Protein AF-A0A7K1ARS1-F1 (afdb_monomer)

Sequence (75 aa):
MSEISGAGMPDGWQRLWAPHRLEYLRGENRPLDGNEVQCPFCRIPTLTDEEGLIVYRGVSAYVVMNLYPYNPGHL

Radius of gyration: 17.15 Å; Cα contacts (8 Å, |Δi|>4): 54; chains: 1; bounding box: 38×22×46 Å

Nearest PDB structures (foldseek):
  3wo5-assembly1_A-2  TM=8.855E-01  e=2.351E-04  Mycobacterium tuberculosis
  3ano-assembly1_A-2  TM=8.627E-01  e=3.124E-04  Mycobacterium tuberculosis H37Rv
  6af2-assembly1_B-2  TM=9.889E-01  e=1.676E-02  Mycobacterium avium

pLDDT: mean 88.51, std 10.22, range [48.03, 98.56]

Mean predicted aligned error: 6.34 Å

Foldseek 3Di:
DDDDDDDDDDDPDDDQDQPVCVCVVVPNLNDDPPDPRDDLLVVLVVDDCVVSQWPADDDPDTHHADPRDSDPPHD

Solvent-accessible surface area (backbone atoms only — not comparable to full-atom values): 5159 Å² total; per-residue (Å²): 132,87,82,80,88,71,96,76,82,92,73,91,76,85,82,81,88,49,76,81,38,51,54,48,74,73,44,55,92,42,63,50,97,93,56,90,45,64,60,60,86,72,52,36,80,78,46,55,47,80,83,38,40,42,78,45,83,59,96,90,54,68,44,42,51,45,94,65,47,84,50,95,88,38,91

Structure (mmCIF, N/CA/C/O backbone):
data_AF-A0A7K1ARS1-F1
#
_entry.id   AF-A0A7K1ARS1-F1
#
loop_
_atom_site.group_PDB
_atom_site.id
_atom_site.type_symbol
_atom_site.label_atom_id
_atom_site.label_alt_id
_atom_site.label_comp_id
_atom_site.label_asym_id
_atom_site.label_entity_id
_atom_site.label_seq_id
_atom_site.pdbx_PDB_ins_code
_atom_site.Cartn_x
_atom_site.Cartn_y
_atom_site.Cartn_z
_atom_site.occupancy
_atom_site.B_iso_or_equiv
_atom_site.auth_seq_id
_atom_site.auth_comp_id
_atom_site.auth_asym_id
_atom_site.auth_atom_id
_atom_site.pdbx_PDB_model_num
ATOM 1 N N . MET A 1 1 ? 9.492 -4.514 -30.052 1.00 48.03 1 MET A N 1
ATOM 2 C CA . MET A 1 1 ? 10.086 -4.167 -28.743 1.00 48.03 1 MET A CA 1
ATOM 3 C C . MET A 1 1 ? 10.509 -2.716 -28.844 1.00 48.03 1 MET A C 1
ATOM 5 O O . MET A 1 1 ? 11.261 -2.410 -29.756 1.00 48.03 1 MET A O 1
ATOM 9 N N . SER A 1 2 ? 9.939 -1.817 -28.042 1.00 61.09 2 SER A N 1
ATOM 10 C CA . SER A 1 2 ? 10.319 -0.399 -28.074 1.00 61.09 2 SER A CA 1
ATOM 11 C C . SER A 1 2 ? 11.753 -0.255 -27.569 1.00 61.09 2 SER A C 1
ATOM 13 O O . SER A 1 2 ? 12.043 -0.691 -26.453 1.00 61.09 2 SER A O 1
ATOM 15 N N . GLU A 1 3 ? 12.643 0.316 -28.377 1.00 64.81 3 GLU A N 1
ATOM 16 C CA . GLU A 1 3 ? 14.009 0.613 -27.952 1.00 64.81 3 GLU A CA 1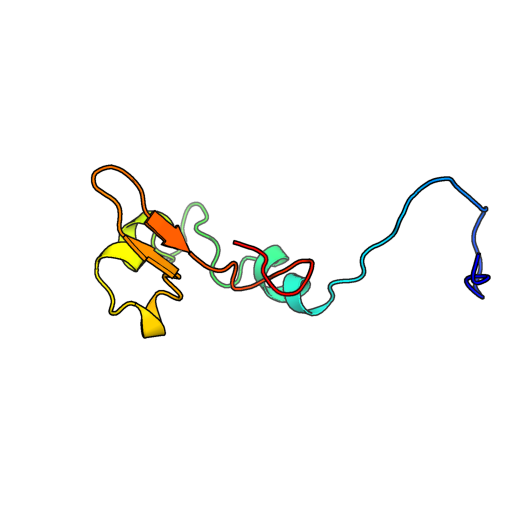
ATOM 17 C C . GLU A 1 3 ? 13.986 1.651 -26.825 1.00 64.81 3 GLU A C 1
ATOM 19 O O . GLU A 1 3 ? 13.435 2.743 -26.967 1.00 64.81 3 GLU A O 1
ATOM 24 N N . ILE A 1 4 ? 14.562 1.294 -25.678 1.00 66.81 4 ILE A N 1
ATOM 25 C CA . ILE A 1 4 ? 14.795 2.231 -24.582 1.00 66.81 4 ILE A CA 1
ATOM 26 C C . ILE A 1 4 ? 16.062 3.011 -24.944 1.00 66.81 4 ILE A C 1
ATOM 28 O O . ILE A 1 4 ? 17.155 2.453 -24.936 1.00 66.81 4 ILE A O 1
ATOM 32 N N . SER A 1 5 ? 15.920 4.293 -25.281 1.00 71.50 5 SER A N 1
ATOM 33 C CA . SER A 1 5 ? 17.055 5.183 -25.557 1.00 71.50 5 SER A CA 1
ATOM 34 C C . SER A 1 5 ? 17.759 5.578 -24.251 1.00 71.50 5 SER A C 1
ATOM 36 O O . SER A 1 5 ? 17.154 6.225 -23.397 1.00 71.50 5 SER A O 1
ATOM 38 N N . GLY A 1 6 ? 19.038 5.218 -24.099 1.00 75.38 6 GLY A N 1
ATOM 39 C CA . GLY A 1 6 ? 19.877 5.567 -22.947 1.00 75.38 6 GLY A CA 1
ATOM 40 C C . GLY A 1 6 ? 21.176 4.756 -22.890 1.00 75.38 6 GLY A C 1
ATOM 41 O O . GLY A 1 6 ? 21.366 3.818 -23.660 1.00 75.38 6 GLY A O 1
ATOM 42 N N . ALA A 1 7 ? 22.084 5.108 -21.976 1.00 82.31 7 ALA A N 1
ATOM 43 C CA . ALA A 1 7 ? 23.259 4.283 -21.698 1.00 82.31 7 ALA A CA 1
ATOM 44 C C . ALA A 1 7 ? 22.842 3.021 -20.919 1.00 82.31 7 ALA A C 1
ATOM 46 O O . ALA A 1 7 ? 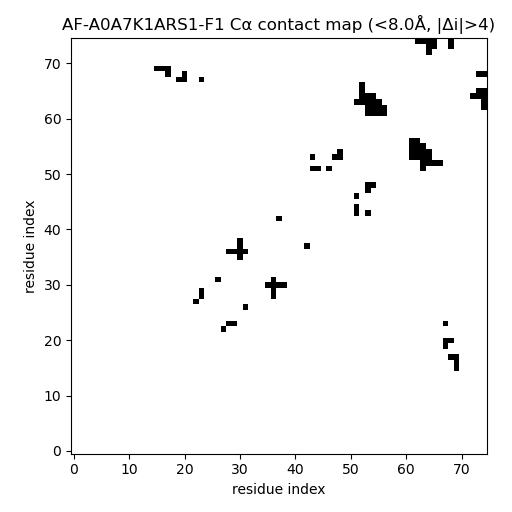22.235 3.125 -19.854 1.00 82.31 7 ALA A O 1
ATOM 47 N N . GLY A 1 8 ? 23.172 1.836 -21.433 1.00 77.75 8 GLY A N 1
ATOM 48 C CA . GLY A 1 8 ? 22.889 0.561 -20.771 1.00 77.75 8 GLY A CA 1
ATOM 49 C C . GLY A 1 8 ? 23.091 -0.638 -21.696 1.00 77.75 8 GLY A C 1
ATOM 50 O O . GLY A 1 8 ? 23.016 -0.507 -22.915 1.00 77.75 8 GLY A O 1
ATOM 51 N N . MET A 1 9 ? 23.360 -1.808 -21.116 1.00 82.50 9 MET A N 1
ATOM 52 C CA . MET A 1 9 ? 23.368 -3.074 -21.855 1.00 82.50 9 MET A CA 1
ATOM 53 C C . MET A 1 9 ? 21.935 -3.615 -21.944 1.00 82.50 9 MET A C 1
ATOM 55 O O . MET A 1 9 ? 21.242 -3.610 -20.923 1.00 82.50 9 MET A O 1
ATOM 59 N N . PRO A 1 10 ? 21.480 -4.100 -23.112 1.00 81.62 10 PRO A N 1
ATOM 60 C CA . PRO A 1 10 ? 20.204 -4.794 -23.210 1.00 81.62 10 PRO A CA 1
ATOM 61 C C . PRO A 1 10 ? 20.177 -6.011 -22.282 1.00 81.62 10 PRO A C 1
ATOM 63 O O . PRO A 1 10 ? 21.136 -6.780 -22.221 1.00 81.62 10 PRO A O 1
ATOM 66 N N . ASP A 1 11 ? 19.062 -6.203 -21.588 1.00 85.31 11 ASP A N 1
ATOM 67 C CA . ASP A 1 11 ? 18.812 -7.373 -20.753 1.00 85.31 11 ASP A CA 1
ATOM 68 C C . ASP A 1 11 ? 17.345 -7.815 -20.851 1.00 85.31 11 ASP A C 1
ATOM 70 O O . ASP A 1 11 ? 16.520 -7.174 -21.503 1.00 85.31 11 ASP A O 1
ATOM 74 N N . GLY A 1 12 ? 17.024 -8.951 -20.227 1.00 89.25 12 GLY A N 1
ATOM 75 C CA . GLY A 1 12 ? 15.679 -9.531 -20.236 1.00 89.25 12 GLY A CA 1
ATOM 76 C C . GLY A 1 12 ? 14.710 -8.928 -19.213 1.00 89.25 12 GLY A C 1
ATOM 77 O O . GLY A 1 12 ? 13.604 -9.448 -19.067 1.00 89.25 12 GLY A O 1
ATOM 78 N N . TRP A 1 13 ? 15.097 -7.883 -18.470 1.00 88.69 13 TRP A N 1
ATOM 79 C CA . TRP A 1 13 ? 14.267 -7.345 -17.393 1.00 88.69 13 TRP A CA 1
ATOM 80 C C . TRP A 1 13 ? 13.172 -6.423 -17.930 1.00 88.69 13 TRP A C 1
ATOM 82 O O . TRP A 1 13 ? 13.437 -5.391 -18.555 1.00 88.69 13 TRP A O 1
ATOM 92 N N . GLN A 1 14 ? 11.923 -6.738 -17.593 1.00 87.50 14 GLN A N 1
ATOM 93 C CA . GLN A 1 14 ? 10.799 -5.827 -17.791 1.00 87.50 14 GLN A CA 1
ATOM 94 C C . GLN A 1 14 ? 10.764 -4.812 -16.647 1.00 87.50 14 GLN A C 1
ATOM 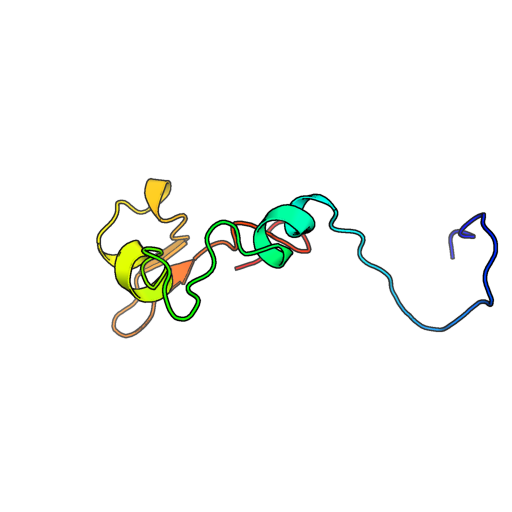96 O O . GLN A 1 14 ? 10.473 -5.149 -15.500 1.00 87.50 14 GLN A O 1
ATOM 101 N N . ARG A 1 15 ? 11.104 -3.559 -16.950 1.00 87.94 15 ARG A N 1
ATOM 102 C CA . ARG A 1 15 ? 11.207 -2.492 -15.950 1.00 87.94 15 ARG A CA 1
ATOM 103 C C . ARG A 1 15 ? 9.876 -1.771 -15.790 1.00 87.94 15 ARG A C 1
ATOM 105 O O . ARG A 1 15 ? 9.359 -1.212 -16.753 1.00 87.94 15 ARG A O 1
ATOM 112 N N . LEU A 1 16 ? 9.382 -1.727 -14.556 1.00 90.00 16 LEU A N 1
ATOM 113 C CA . LEU A 1 16 ? 8.293 -0.848 -14.137 1.00 90.00 16 LEU A CA 1
ATOM 114 C C . LEU A 1 16 ? 8.879 0.316 -13.342 1.00 90.00 16 LEU A C 1
ATOM 116 O O . LEU A 1 16 ? 9.467 0.123 -12.277 1.00 90.00 16 LEU A O 1
ATOM 120 N N . TRP A 1 17 ? 8.717 1.525 -13.866 1.00 90.00 17 TRP A N 1
ATOM 121 C CA . TRP A 1 17 ? 9.161 2.745 -13.204 1.00 90.00 17 TRP A CA 1
ATOM 122 C C . TRP A 1 17 ? 8.015 3.312 -12.366 1.00 90.00 17 TRP A C 1
ATOM 124 O O . TRP A 1 17 ? 6.985 3.698 -12.908 1.00 90.00 17 TRP A O 1
ATOM 134 N N . ALA A 1 18 ? 8.197 3.361 -11.045 1.00 91.88 18 ALA A N 1
ATOM 135 C CA . ALA A 1 18 ? 7.181 3.808 -10.089 1.00 91.88 18 ALA A CA 1
ATOM 136 C C . ALA A 1 18 ? 7.765 4.872 -9.132 1.00 91.88 18 ALA A C 1
ATOM 138 O O . ALA A 1 18 ? 8.000 4.583 -7.955 1.00 91.88 18 ALA A O 1
ATOM 139 N N . PRO A 1 19 ? 8.081 6.084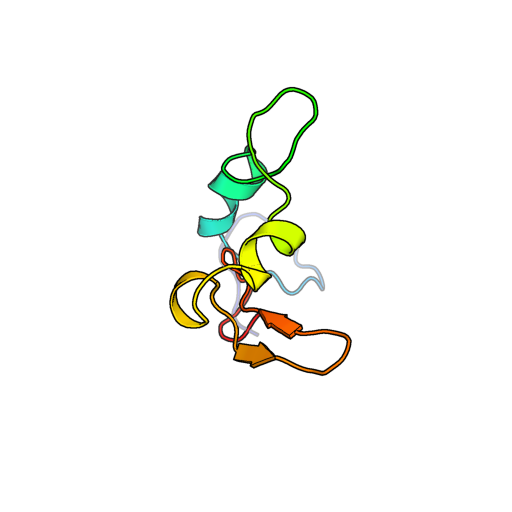 -9.636 1.00 91.50 19 PRO A N 1
ATOM 140 C CA . PRO A 1 19 ? 8.805 7.109 -8.879 1.00 91.50 19 PRO A CA 1
ATOM 141 C C . PRO A 1 19 ? 8.047 7.612 -7.642 1.00 91.50 19 PRO A C 1
ATOM 143 O O . PRO A 1 19 ? 8.677 7.941 -6.641 1.00 91.50 19 PRO A O 1
ATOM 146 N N . HIS A 1 20 ? 6.711 7.587 -7.658 1.00 88.50 20 HIS A N 1
ATOM 147 C CA . HIS A 1 20 ? 5.854 7.928 -6.512 1.00 88.50 20 HIS A CA 1
ATOM 148 C C . HIS A 1 20 ? 6.078 7.031 -5.286 1.00 88.50 20 HIS A C 1
ATOM 150 O O . HIS A 1 20 ? 5.693 7.386 -4.180 1.00 88.50 20 HIS A O 1
ATOM 156 N N . ARG A 1 21 ? 6.719 5.867 -5.445 1.00 90.94 21 ARG A N 1
ATOM 157 C CA . ARG A 1 21 ? 7.021 4.953 -4.330 1.00 90.94 21 ARG A CA 1
ATOM 158 C C . ARG A 1 21 ? 8.225 5.395 -3.498 1.00 90.94 21 ARG A C 1
ATOM 160 O O . ARG A 1 21 ? 8.507 4.781 -2.471 1.00 90.94 21 ARG A O 1
ATOM 167 N N . LEU A 1 22 ? 8.964 6.411 -3.942 1.00 87.31 22 LEU A N 1
AT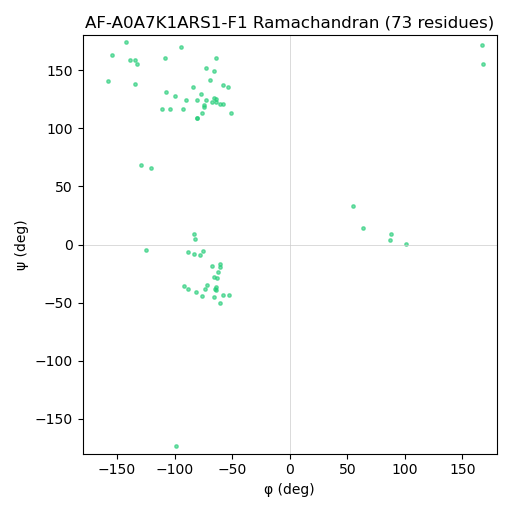OM 168 C CA . LEU A 1 22 ? 10.210 6.820 -3.300 1.00 87.31 22 LEU A CA 1
ATOM 169 C C . LEU A 1 22 ? 9.994 7.339 -1.870 1.00 87.31 22 LEU A C 1
ATOM 171 O O . LEU A 1 22 ? 10.815 7.053 -1.005 1.00 87.31 22 LEU A O 1
ATOM 175 N N . GLU A 1 23 ? 8.892 8.042 -1.612 1.00 82.00 23 GLU A N 1
ATOM 176 C CA . GLU A 1 23 ? 8.503 8.543 -0.282 1.00 82.00 23 GLU A CA 1
ATOM 177 C C . GLU A 1 23 ? 8.311 7.397 0.719 1.00 82.00 23 GLU A C 1
ATOM 179 O O . GLU A 1 23 ? 8.961 7.355 1.765 1.00 82.00 23 GLU A O 1
ATOM 184 N N . TYR A 1 24 ? 7.533 6.381 0.334 1.00 81.19 24 TYR A N 1
ATOM 185 C CA . TYR A 1 24 ? 7.358 5.169 1.137 1.00 81.19 24 TYR A CA 1
ATOM 186 C C . TYR A 1 24 ? 8.685 4.456 1.425 1.00 81.19 24 TYR A C 1
ATOM 188 O O . TYR A 1 24 ? 8.952 4.025 2.548 1.00 81.19 24 TYR A O 1
ATOM 196 N N . LEU A 1 25 ? 9.555 4.344 0.415 1.00 81.00 25 LEU A N 1
ATOM 197 C CA . LEU A 1 25 ? 10.869 3.714 0.571 1.00 81.00 25 LEU A CA 1
ATOM 198 C C . LEU A 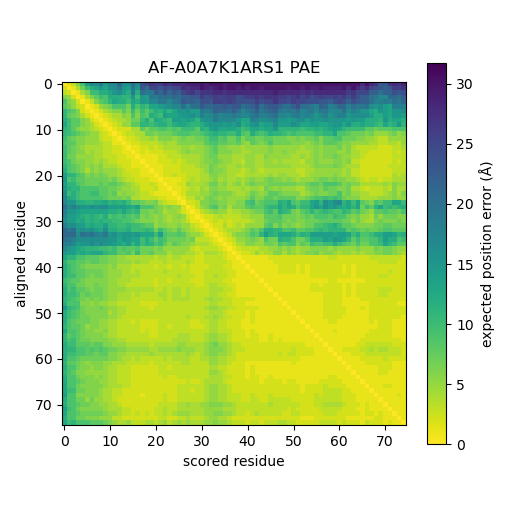1 25 ? 11.798 4.501 1.504 1.00 81.00 25 LEU A C 1
ATOM 200 O O . LEU A 1 25 ? 12.645 3.895 2.158 1.00 81.00 25 LEU A O 1
ATOM 204 N N . ARG A 1 26 ? 11.625 5.824 1.596 1.00 83.12 26 ARG A N 1
ATOM 205 C CA . ARG A 1 26 ? 12.333 6.690 2.550 1.00 83.12 26 ARG A CA 1
ATOM 206 C C . ARG A 1 26 ? 11.799 6.578 3.981 1.00 83.12 26 ARG A C 1
ATOM 208 O O . ARG A 1 26 ? 12.415 7.128 4.886 1.00 83.12 26 ARG A O 1
ATOM 215 N N . GLY A 1 27 ? 10.718 5.829 4.197 1.00 74.75 27 GLY A N 1
ATOM 216 C CA . GLY A 1 27 ? 10.155 5.549 5.517 1.00 74.75 27 GLY A CA 1
ATOM 217 C C . GLY A 1 27 ? 8.928 6.387 5.867 1.00 74.75 27 GLY A C 1
ATOM 218 O O . GLY A 1 27 ? 8.359 6.190 6.939 1.00 74.75 27 GLY A O 1
ATOM 219 N N . GLU A 1 28 ? 8.477 7.274 4.978 1.00 73.38 28 GLU A N 1
ATOM 220 C CA . GLU A 1 28 ? 7.210 7.978 5.166 1.00 73.38 28 GLU A CA 1
ATOM 221 C C . GLU A 1 28 ? 6.070 6.949 5.153 1.00 73.38 28 GLU A C 1
ATOM 223 O O . GLU A 1 28 ? 5.958 6.130 4.241 1.00 73.38 28 GLU A O 1
ATOM 228 N N . ASN A 1 29 ? 5.248 6.937 6.206 1.00 75.00 29 ASN A N 1
ATOM 229 C CA . ASN A 1 29 ? 4.135 5.993 6.392 1.00 75.00 29 ASN A CA 1
ATOM 230 C C . ASN A 1 29 ? 4.524 4.508 6.532 1.00 75.00 29 ASN A C 1
ATOM 232 O O . ASN A 1 29 ? 3.653 3.636 6.471 1.00 75.00 29 ASN A O 1
ATOM 236 N N . ARG A 1 30 ? 5.804 4.191 6.773 1.00 81.31 30 ARG A N 1
ATOM 237 C CA . ARG A 1 30 ? 6.249 2.829 7.099 1.00 81.31 30 ARG A CA 1
ATOM 238 C C . ARG A 1 30 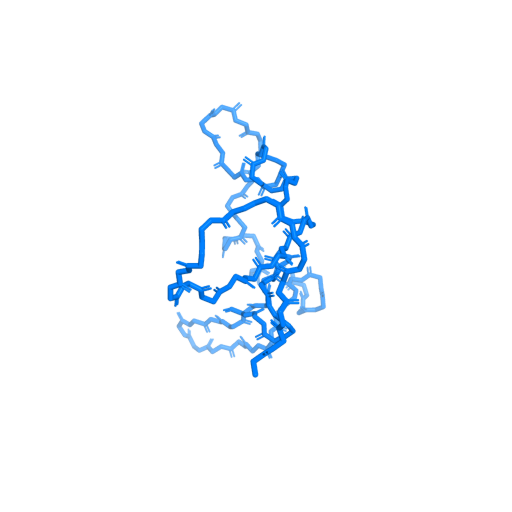? 6.443 2.673 8.615 1.00 81.31 30 ARG A C 1
ATOM 240 O O . ARG A 1 30 ? 7.200 3.451 9.197 1.00 81.31 30 ARG A O 1
ATOM 247 N N . PRO A 1 31 ? 5.842 1.653 9.254 1.00 82.19 31 PRO A N 1
ATOM 248 C CA . PRO A 1 31 ? 6.183 1.290 10.627 1.00 82.19 31 PRO A CA 1
ATOM 249 C C . PRO A 1 31 ? 7.661 0.892 10.710 1.00 82.19 31 PRO A C 1
ATOM 251 O O . PRO A 1 31 ? 8.098 -0.019 9.999 1.00 82.19 31 PRO A O 1
ATOM 254 N N . LEU A 1 32 ? 8.429 1.594 11.539 1.00 80.94 32 LEU A N 1
ATOM 255 C CA . LEU A 1 32 ? 9.841 1.327 11.819 1.00 80.94 32 LEU A CA 1
ATOM 256 C C . LEU A 1 32 ? 10.054 1.357 13.335 1.00 80.94 32 LEU A C 1
ATOM 258 O O . LEU A 1 32 ? 9.313 2.025 14.056 1.00 80.94 32 LEU A O 1
ATOM 262 N N . ASP A 1 33 ? 11.087 0.671 13.820 1.00 79.00 33 ASP A N 1
ATOM 263 C CA . ASP A 1 33 ? 11.435 0.710 15.240 1.00 79.00 33 ASP A CA 1
ATOM 264 C C . ASP A 1 33 ? 11.708 2.158 15.680 1.00 79.00 33 ASP A C 1
ATOM 266 O O . ASP A 1 33 ? 12.584 2.836 15.141 1.00 79.00 33 ASP A O 1
ATOM 270 N N . GLY A 1 34 ? 10.937 2.638 16.660 1.00 78.75 34 GLY A N 1
ATOM 271 C CA . GLY A 1 34 ? 11.094 3.975 17.233 1.00 78.75 34 GLY A CA 1
ATOM 272 C C . GLY A 1 34 ? 10.330 5.105 16.534 1.00 78.75 34 GLY A C 1
ATOM 273 O O . GLY A 1 34 ? 10.551 6.258 16.899 1.00 78.75 34 GLY A O 1
ATOM 274 N N . ASN A 1 35 ? 9.433 4.821 15.578 1.00 80.81 35 ASN A N 1
ATOM 275 C CA . ASN A 1 35 ? 8.509 5.828 15.038 1.00 80.81 35 ASN A CA 1
ATOM 276 C C . ASN A 1 35 ? 7.050 5.606 15.488 1.00 80.81 35 ASN A C 1
ATOM 278 O O . ASN A 1 35 ? 6.665 4.524 15.920 1.00 80.81 35 ASN A O 1
ATOM 282 N N . GLU A 1 36 ? 6.228 6.654 15.400 1.00 84.88 36 GLU A N 1
ATOM 283 C CA . GLU A 1 36 ? 4.812 6.627 15.815 1.00 84.88 36 GLU A CA 1
ATOM 284 C C . GLU A 1 36 ? 3.872 6.061 14.731 1.00 84.88 36 GLU A C 1
ATOM 286 O O . GLU A 1 36 ? 2.645 6.136 14.845 1.00 84.88 36 GLU A O 1
ATOM 291 N N . VAL A 1 37 ? 4.424 5.504 13.648 1.00 85.38 37 VAL A N 1
ATOM 292 C CA . VAL A 1 37 ? 3.627 5.024 12.519 1.00 85.38 37 VAL A CA 1
ATOM 293 C C . VAL A 1 37 ? 2.971 3.697 12.888 1.00 85.38 37 VAL A C 1
ATOM 295 O O . VAL A 1 37 ? 3.623 2.667 13.049 1.00 85.38 37 VAL A O 1
ATOM 298 N N . GLN A 1 38 ? 1.644 3.713 12.990 1.00 88.25 38 GLN A N 1
ATOM 299 C CA . GLN A 1 38 ? 0.856 2.522 13.288 1.00 88.25 38 GLN A CA 1
ATOM 300 C C . GLN A 1 38 ? 0.929 1.491 12.156 1.00 88.25 38 GLN A C 1
ATOM 302 O O . GLN A 1 38 ? 0.997 1.842 10.979 1.00 88.25 38 GLN A O 1
ATOM 307 N N . CYS A 1 39 ? 0.822 0.208 12.514 1.00 90.56 39 CYS A N 1
ATOM 308 C CA . CYS A 1 39 ? 0.622 -0.888 11.565 1.00 90.56 39 CYS A CA 1
ATOM 309 C C . CYS A 1 39 ? -0.565 -0.572 10.624 1.00 90.56 39 CYS A C 1
ATOM 311 O O . CYS A 1 39 ? -1.713 -0.556 11.086 1.00 90.56 39 CYS A O 1
ATOM 313 N N . PRO A 1 40 ? -0.342 -0.356 9.310 1.00 91.25 40 PRO A N 1
ATOM 314 C CA . PRO A 1 40 ? -1.410 0.043 8.397 1.00 91.25 40 PRO A CA 1
ATOM 315 C C . PRO A 1 40 ? -2.469 -1.052 8.271 1.00 91.25 40 PRO A C 1
ATOM 317 O O . PRO A 1 40 ? -3.657 -0.759 8.328 1.00 91.25 40 PRO A O 1
ATOM 320 N N . PHE A 1 41 ? -2.063 -2.324 8.226 1.00 94.00 41 PHE A N 1
ATOM 321 C CA . PHE A 1 41 ? -2.999 -3.451 8.146 1.00 94.00 41 PHE A CA 1
ATOM 322 C C . PHE A 1 41 ? -3.853 -3.644 9.407 1.00 94.00 41 PHE A C 1
ATOM 324 O O . PHE A 1 41 ? -4.899 -4.280 9.367 1.00 94.00 41 PHE A O 1
ATOM 331 N N . CYS A 1 42 ? -3.421 -3.074 10.529 1.00 93.69 42 CYS A N 1
ATOM 332 C CA . CYS A 1 42 ? -4.149 -3.107 11.787 1.00 93.69 42 CYS A CA 1
ATOM 333 C C . CYS A 1 42 ? -5.125 -1.924 11.887 1.00 93.69 42 CYS A C 1
ATOM 335 O O . CYS A 1 42 ? -6.236 -2.078 12.385 1.00 93.69 42 CYS A O 1
ATOM 337 N N . ARG A 1 43 ? -4.716 -0.746 11.391 1.00 94.38 43 ARG A N 1
ATOM 338 C CA . ARG A 1 43 ? -5.526 0.481 11.385 1.00 94.38 43 ARG A CA 1
ATOM 339 C C . ARG A 1 43 ? -6.612 0.464 10.308 1.00 94.38 43 ARG A C 1
ATOM 341 O O . ARG A 1 43 ? -7.735 0.849 10.584 1.00 94.38 43 ARG A O 1
ATOM 348 N N . ILE A 1 44 ? -6.297 0.039 9.087 1.00 96.94 44 ILE A N 1
ATOM 349 C CA . ILE A 1 44 ? -7.206 0.117 7.929 1.00 96.94 44 ILE A CA 1
ATOM 350 C C . ILE A 1 44 ? -8.594 -0.503 8.197 1.00 96.94 44 ILE A C 1
ATOM 352 O O . ILE A 1 44 ? -9.585 0.148 7.872 1.00 96.94 44 ILE A O 1
ATOM 356 N N . PRO A 1 45 ? -8.724 -1.679 8.846 1.00 97.19 45 PRO A N 1
ATOM 357 C CA . PRO A 1 45 ? -10.034 -2.263 9.139 1.00 97.19 45 PRO A CA 1
ATOM 358 C C . PRO A 1 45 ? -10.952 -1.407 10.022 1.00 97.19 45 PRO A C 1
ATOM 360 O O . PRO A 1 45 ? -12.158 -1.651 10.014 1.00 97.19 45 PRO A O 1
ATOM 363 N N . THR A 1 46 ? -10.418 -0.435 10.774 1.00 97.00 46 THR A N 1
ATOM 364 C CA . THR A 1 46 ? -11.204 0.453 11.649 1.00 97.00 46 THR A CA 1
ATOM 365 C C . THR A 1 46 ? -11.721 1.710 10.944 1.00 97.00 46 THR A C 1
ATOM 367 O O . THR A 1 46 ? -12.482 2.465 11.545 1.00 97.00 46 THR A O 1
ATOM 370 N N . LEU A 1 47 ? -11.319 1.939 9.691 1.00 97.56 47 LEU A N 1
ATOM 371 C CA . LEU A 1 47 ? -11.729 3.080 8.870 1.00 97.56 47 LEU A CA 1
ATOM 372 C C . LEU A 1 47 ? -12.931 2.726 7.990 1.00 97.56 47 LEU A C 1
ATOM 374 O O . LEU A 1 47 ? -13.286 1.550 7.852 1.00 97.56 47 LEU A O 1
ATOM 378 N N . THR A 1 48 ? -13.521 3.743 7.359 1.00 98.56 48 THR A N 1
ATOM 379 C CA . THR A 1 48 ? -14.437 3.538 6.227 1.00 98.56 48 THR A CA 1
ATOM 380 C C . THR A 1 48 ? -13.703 2.909 5.039 1.00 98.56 48 THR A C 1
ATOM 382 O O . THR A 1 48 ? -12.469 2.942 4.968 1.00 98.56 48 THR A O 1
ATOM 385 N N . ASP A 1 49 ? -14.443 2.303 4.110 1.00 98.38 49 ASP A N 1
ATOM 386 C CA . ASP A 1 49 ? -13.831 1.620 2.966 1.00 98.38 49 ASP A CA 1
ATOM 387 C C . ASP A 1 49 ? -13.089 2.612 2.065 1.00 98.38 49 ASP A C 1
ATOM 389 O O . ASP A 1 49 ? -11.979 2.333 1.615 1.00 98.38 49 ASP A O 1
ATOM 393 N N . GLU A 1 50 ? -13.643 3.809 1.890 1.00 98.12 50 GLU A N 1
ATOM 394 C CA . GLU A 1 50 ? -13.057 4.886 1.103 1.00 98.12 50 GLU A CA 1
ATOM 395 C C . GLU A 1 50 ? -11.755 5.411 1.724 1.00 98.12 50 GLU A C 1
ATOM 397 O O . GLU A 1 50 ? -10.759 5.577 1.022 1.00 98.12 50 GLU A O 1
ATOM 402 N N . GLU A 1 51 ? -11.726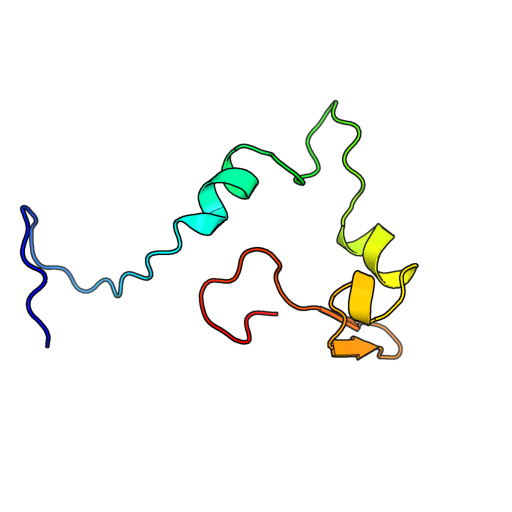 5.635 3.041 1.00 97.38 51 GLU A N 1
ATOM 403 C CA . GLU A 1 51 ? -10.528 6.117 3.747 1.00 97.38 51 GLU A CA 1
ATOM 404 C C . GLU A 1 51 ? -9.441 5.043 3.864 1.00 97.38 51 GLU A C 1
ATOM 406 O O . GLU A 1 51 ? -8.247 5.349 3.849 1.00 97.38 51 GLU A O 1
ATOM 411 N N . GLY A 1 52 ? -9.850 3.782 4.019 1.00 96.56 52 GLY A N 1
ATOM 412 C CA . GLY A 1 52 ? -8.956 2.633 4.119 1.00 96.56 52 GLY A CA 1
ATOM 413 C C . GLY A 1 52 ? -8.488 2.093 2.771 1.00 96.56 52 GLY A C 1
ATOM 414 O O . GLY A 1 52 ? -7.626 1.217 2.754 1.00 96.56 52 GLY A O 1
ATOM 415 N N . LEU A 1 53 ? -9.049 2.592 1.665 1.00 97.88 53 LEU A N 1
ATOM 416 C CA . LEU A 1 53 ? -8.898 2.045 0.315 1.00 97.88 53 LEU A CA 1
ATOM 417 C C . LEU A 1 53 ? -9.289 0.559 0.221 1.00 97.88 53 LEU A C 1
ATOM 419 O O . LEU A 1 53 ? -8.688 -0.214 -0.531 1.00 97.88 53 LEU A O 1
ATOM 423 N N . ILE A 1 54 ? -10.273 0.138 1.014 1.00 98.44 54 ILE A N 1
ATOM 424 C CA . ILE A 1 54 ? -10.752 -1.242 1.046 1.00 98.44 54 ILE A CA 1
ATOM 425 C C . ILE A 1 54 ? -11.644 -1.483 -0.168 1.00 98.44 54 ILE A C 1
ATOM 427 O O . ILE A 1 54 ? -12.580 -0.741 -0.442 1.00 98.44 54 ILE A O 1
ATOM 431 N N . VAL A 1 55 ? -11.353 -2.564 -0.885 1.00 98.38 55 VAL A N 1
ATOM 432 C CA . VAL A 1 55 ? -12.145 -3.027 -2.030 1.00 98.38 55 VAL A CA 1
ATOM 433 C C . VAL A 1 55 ? -13.205 -4.027 -1.577 1.00 98.38 55 VAL A C 1
ATOM 435 O O . VAL A 1 55 ? -14.295 -4.083 -2.142 1.00 98.38 55 VAL A O 1
ATOM 438 N N . TYR A 1 56 ? -12.882 -4.855 -0.577 1.00 98.56 56 TYR A N 1
ATOM 439 C CA . TYR A 1 56 ? -13.777 -5.905 -0.102 1.00 98.56 56 TYR A CA 1
ATOM 440 C C . TYR A 1 56 ? -13.463 -6.340 1.333 1.00 98.56 56 TYR A C 1
ATOM 442 O O . TYR A 1 56 ? -12.297 -6.522 1.684 1.00 98.56 56 TYR A O 1
ATOM 450 N N . ARG A 1 57 ? -14.502 -6.607 2.136 1.00 98.38 57 ARG A N 1
ATOM 451 C CA . ARG A 1 57 ? -14.396 -7.196 3.482 1.00 98.38 57 ARG A CA 1
ATOM 452 C C . ARG A 1 57 ? -14.959 -8.614 3.494 1.00 98.38 57 ARG A C 1
ATOM 454 O O . ARG A 1 57 ? -16.146 -8.820 3.259 1.00 98.38 57 ARG A O 1
ATOM 461 N N . GLY A 1 58 ? -14.108 -9.592 3.781 1.00 97.94 58 GLY A N 1
ATOM 462 C CA . GLY A 1 58 ? -14.495 -10.984 3.994 1.00 97.94 58 GLY A CA 1
ATOM 463 C C . GLY A 1 58 ? -14.611 -11.342 5.477 1.00 97.94 58 GLY A C 1
ATOM 464 O O . GLY A 1 58 ? -14.488 -10.496 6.358 1.00 97.94 58 GLY A O 1
ATOM 465 N N . VAL A 1 59 ? -14.820 -12.632 5.754 1.00 97.94 59 VAL A N 1
ATOM 466 C CA . VAL A 1 59 ? -14.982 -13.147 7.129 1.00 97.9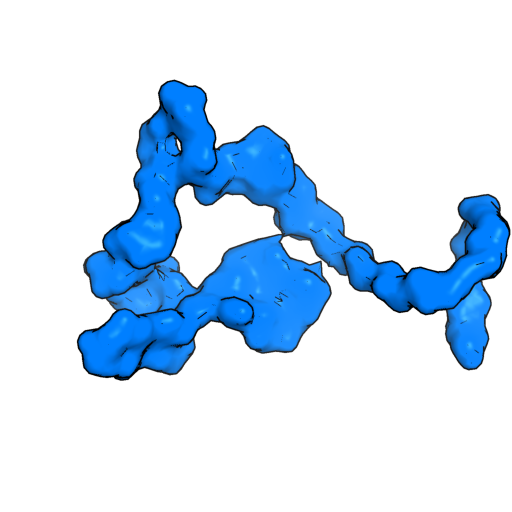4 59 VAL A CA 1
ATOM 467 C C . VAL A 1 59 ? -13.656 -13.168 7.898 1.00 97.94 59 VAL A C 1
ATOM 469 O O . VAL A 1 59 ? -13.628 -12.886 9.091 1.00 97.94 59 VAL A O 1
ATOM 472 N N . SER A 1 60 ? -12.555 -13.507 7.223 1.00 97.81 60 SER A N 1
ATOM 473 C CA . SER A 1 60 ? -11.233 -13.689 7.853 1.00 97.81 60 SER A CA 1
ATOM 474 C C . SER A 1 60 ? -10.128 -12.836 7.228 1.00 97.81 60 SER A C 1
ATOM 476 O O . SER A 1 60 ? -8.997 -12.861 7.699 1.00 97.81 60 SER A O 1
ATOM 478 N N . ALA A 1 61 ? -10.438 -12.109 6.155 1.00 98.06 61 ALA A N 1
ATOM 479 C CA . ALA A 1 61 ? -9.499 -11.275 5.416 1.00 98.06 61 ALA A CA 1
ATOM 480 C C . ALA A 1 61 ? -10.251 -10.152 4.696 1.00 98.06 61 ALA A C 1
ATOM 482 O O . ALA A 1 61 ? -11.464 -10.234 4.498 1.00 98.06 61 ALA A O 1
ATOM 483 N N . TYR A 1 62 ? -9.522 -9.128 4.270 1.00 98.38 62 TYR A N 1
ATOM 484 C CA . TYR A 1 62 ? -10.031 -8.032 3.453 1.00 98.38 62 TYR A CA 1
ATOM 485 C C . TYR A 1 62 ? -9.051 -7.744 2.310 1.00 98.38 62 TYR A C 1
ATOM 487 O O . TYR A 1 62 ? -7.881 -8.120 2.377 1.00 98.38 62 TYR A O 1
ATOM 495 N N . VAL A 1 63 ? -9.548 -7.109 1.253 1.00 98.38 63 VAL A N 1
ATOM 496 C CA . VAL A 1 63 ? -8.766 -6.677 0.091 1.00 98.38 63 VAL A CA 1
ATOM 497 C C . VAL A 1 63 ? -8.634 -5.165 0.145 1.00 98.38 63 VAL A C 1
ATOM 499 O O . VAL A 1 63 ? -9.634 -4.471 0.324 1.00 98.38 63 VAL A O 1
ATOM 502 N N . VAL A 1 64 ? -7.420 -4.652 -0.017 1.00 98.38 64 VAL A N 1
ATOM 503 C CA . VAL A 1 64 ? -7.113 -3.226 0.099 1.00 98.38 64 VAL A CA 1
ATOM 504 C C . VAL A 1 64 ? -6.222 -2.786 -1.047 1.00 98.38 64 VAL A C 1
ATOM 506 O O . VAL A 1 64 ? -5.300 -3.500 -1.399 1.00 98.38 64 VAL A O 1
ATOM 509 N N . MET A 1 65 ? -6.478 -1.619 -1.632 1.00 98.06 65 MET A N 1
ATOM 510 C CA . MET A 1 65 ? -5.612 -1.072 -2.673 1.00 98.06 65 MET A CA 1
ATOM 511 C C . MET A 1 65 ? -4.264 -0.650 -2.093 1.00 98.06 65 MET A C 1
ATOM 513 O O . MET A 1 65 ? -4.170 -0.047 -1.021 1.00 98.06 65 MET A O 1
ATOM 517 N N . ASN A 1 66 ? -3.201 -0.889 -2.849 1.00 95.44 66 ASN A N 1
ATOM 518 C CA . ASN A 1 66 ? -1.884 -0.407 -2.481 1.00 95.44 66 ASN A CA 1
ATOM 519 C C . ASN A 1 66 ? -1.791 1.106 -2.739 1.00 95.44 66 ASN A C 1
ATOM 521 O O . ASN A 1 66 ? -1.907 1.543 -3.884 1.00 95.44 66 ASN A O 1
ATOM 525 N N . LEU A 1 67 ? -1.521 1.896 -1.694 1.00 93.44 67 LEU A N 1
ATOM 526 C CA . LEU A 1 67 ? -1.334 3.352 -1.798 1.00 93.44 67 LEU A CA 1
ATOM 527 C C . LEU A 1 67 ? -0.128 3.741 -2.681 1.00 93.44 67 LEU A C 1
ATOM 529 O O . LEU A 1 67 ? -0.098 4.823 -3.260 1.00 93.44 67 LEU A O 1
ATOM 533 N N . TYR A 1 68 ? 0.844 2.837 -2.837 1.00 93.38 68 TYR A N 1
ATOM 534 C CA . TYR A 1 68 ? 2.055 3.012 -3.641 1.00 93.38 68 TYR A CA 1
ATOM 535 C C . TYR A 1 68 ? 2.139 1.933 -4.745 1.00 93.38 68 TYR A C 1
ATOM 537 O O . TYR A 1 68 ? 3.027 1.065 -4.709 1.00 93.38 68 TYR A O 1
ATOM 545 N N . PRO A 1 69 ? 1.217 1.945 -5.734 1.00 94.56 69 PRO A N 1
ATOM 546 C CA . PRO A 1 69 ? 1.009 0.839 -6.665 1.00 94.56 69 PRO A CA 1
ATOM 547 C C . PRO A 1 69 ? 2.134 0.715 -7.703 1.00 94.56 69 PRO A C 1
ATOM 549 O O . PRO A 1 69 ? 2.751 1.711 -8.075 1.00 94.56 69 PRO A O 1
ATOM 552 N N . TYR A 1 70 ? 2.384 -0.496 -8.215 1.00 92.75 70 TYR A N 1
ATOM 553 C CA . TYR A 1 70 ? 3.245 -0.683 -9.395 1.00 92.75 70 TYR A CA 1
ATOM 554 C C . TYR A 1 70 ? 2.480 -0.423 -10.695 1.00 92.75 70 TYR A C 1
ATOM 556 O O . TYR A 1 70 ? 3.016 0.196 -11.604 1.00 92.75 70 TYR A O 1
ATOM 564 N N . ASN A 1 71 ? 1.229 -0.884 -10.751 1.00 93.62 71 ASN A N 1
ATOM 565 C CA . ASN A 1 71 ? 0.294 -0.705 -11.856 1.00 93.62 71 ASN A CA 1
ATOM 566 C C . ASN A 1 71 ? -1.105 -0.398 -11.293 1.00 93.62 71 ASN A C 1
ATOM 568 O O . ASN A 1 71 ? -1.380 -0.754 -10.141 1.00 93.62 71 ASN A O 1
ATOM 572 N N . PRO A 1 72 ? -2.006 0.217 -12.080 1.00 95.06 72 PRO A N 1
ATOM 573 C CA . PRO A 1 72 ? -3.405 0.378 -11.692 1.00 95.06 72 PRO A CA 1
ATOM 574 C C . PRO A 1 72 ? -4.039 -0.965 -11.311 1.00 95.06 72 PRO A C 1
ATOM 576 O O . PRO A 1 72 ? -3.833 -1.964 -11.997 1.00 95.06 72 PRO A O 1
ATOM 579 N N . GLY A 1 73 ? -4.794 -0.985 -10.212 1.00 95.88 73 GLY A N 1
ATOM 580 C CA . GLY A 1 73 ? -5.393 -2.216 -9.682 1.00 95.88 73 GLY A CA 1
ATOM 581 C C . GLY A 1 73 ? -4.498 -3.014 -8.728 1.00 95.88 73 GLY A C 1
ATOM 582 O O . GLY A 1 73 ? -4.903 -4.090 -8.307 1.00 95.88 73 GLY A O 1
ATOM 583 N N . HIS A 1 74 ? -3.302 -2.524 -8.379 1.00 97.62 74 HIS A N 1
ATOM 584 C CA . HIS A 1 74 ? -2.485 -3.166 -7.346 1.00 97.62 74 HIS A CA 1
ATOM 585 C C . HIS A 1 74 ? -3.173 -3.071 -5.977 1.00 97.62 74 HIS A C 1
ATOM 587 O O . HIS A 1 74 ? -3.511 -1.978 -5.517 1.00 97.62 74 HIS A O 1
ATOM 593 N N . LEU A 1 75 ? -3.329 -4.229 -5.346 1.00 95.81 75 LEU A N 1
ATOM 594 C CA . LEU A 1 75 ? -4.006 -4.498 -4.083 1.00 95.81 75 LEU A CA 1
ATOM 595 C C . LEU A 1 75 ? -3.218 -5.551 -3.294 1.00 95.81 75 LEU A C 1
ATOM 597 O O . LEU A 1 75 ? -2.478 -6.314 -3.960 1.00 95.81 75 LEU A O 1
#

Secondary structure (DSSP, 8-state):
-----SSS---S--PPP-GGGHHHHTTTT---TTS----HHHHGGGS-HHHHTEEEE-SS-EEE--SS-SSTT--